Protein AF-A0A350KPU2-F1 (afdb_monomer)

Mean predicted aligned error: 4.21 Å

Sequ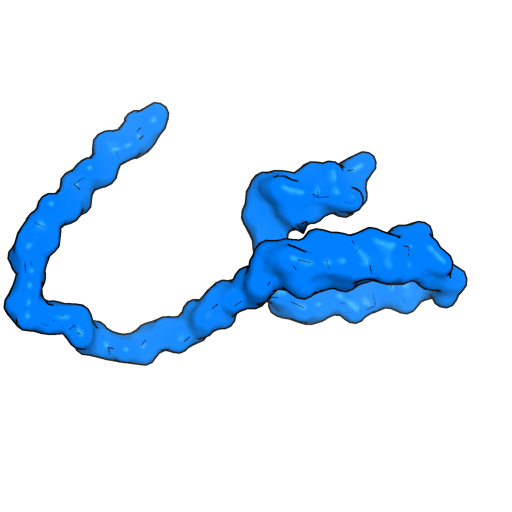ence (55 aa):
MSETVSEKVDSLRGDFMVAADKSVSHRALMLGAVADGATEIRNLLESEDVLNTAN

Radius of gyration: 16.76 Å; Cα contacts (8 Å, |Δi|>4): 23; chains: 1; bounding box: 32×26×46 Å

Structure (mmCIF, N/CA/C/O backbone):
data_AF-A0A350KPU2-F1
#
_entry.id   AF-A0A350KPU2-F1
#
loop_
_atom_site.group_PDB
_atom_site.id
_atom_site.type_symbol
_atom_site.label_atom_id
_atom_site.label_alt_id
_atom_site.label_comp_id
_atom_site.label_asym_id
_atom_site.label_entity_id
_atom_site.label_seq_id
_atom_site.pdbx_PDB_ins_code
_atom_site.Cartn_x
_atom_site.Cartn_y
_atom_site.Cartn_z
_atom_site.occupancy
_atom_site.B_iso_or_equiv
_atom_site.auth_seq_id
_atom_site.auth_comp_id
_atom_site.auth_asym_id
_atom_site.auth_atom_id
_atom_site.pdbx_PDB_model_num
ATOM 1 N N . MET A 1 1 ? -1.040 22.308 11.624 1.00 66.44 1 MET A N 1
ATOM 2 C CA . MET A 1 1 ? -1.389 21.036 12.288 1.00 66.44 1 MET A CA 1
ATOM 3 C C . MET A 1 1 ? -2.807 21.165 12.805 1.00 66.44 1 MET A C 1
ATOM 5 O O . MET A 1 1 ? -3.083 22.160 13.460 1.00 66.44 1 MET A O 1
ATOM 9 N N . SER A 1 2 ? -3.697 20.236 12.450 1.00 82.06 2 SER A N 1
ATOM 10 C CA . SER A 1 2 ? -5.020 20.166 13.081 1.00 82.06 2 SER A CA 1
ATOM 11 C C . SER A 1 2 ? -4.842 19.656 14.503 1.00 82.06 2 SER A C 1
ATOM 13 O O . SER A 1 2 ? -4.123 18.678 14.713 1.00 82.06 2 SER A O 1
ATOM 15 N N . GLU A 1 3 ? -5.493 20.293 15.467 1.00 89.12 3 GLU A N 1
ATOM 16 C CA . GLU A 1 3 ? -5.617 19.722 16.802 1.00 89.12 3 GLU A CA 1
ATOM 17 C C . GLU A 1 3 ? -6.494 18.465 16.700 1.00 89.12 3 GLU A C 1
ATOM 19 O O . GLU A 1 3 ? -7.523 18.472 16.021 1.00 89.12 3 GLU A O 1
ATOM 24 N N . THR A 1 4 ? -6.035 17.355 17.278 1.00 92.31 4 THR A N 1
ATOM 25 C CA . THR A 1 4 ? -6.777 16.087 17.297 1.00 92.31 4 THR A CA 1
ATOM 26 C C . THR A 1 4 ? -7.240 15.844 18.722 1.00 92.31 4 THR A C 1
ATOM 28 O O . THR A 1 4 ? -6.413 15.688 19.618 1.00 92.31 4 THR A O 1
ATOM 31 N N . VAL A 1 5 ? -8.555 15.812 18.929 1.00 92.25 5 VAL A N 1
ATOM 32 C CA . VAL A 1 5 ? -9.170 15.498 20.222 1.00 92.25 5 VAL A CA 1
ATOM 33 C C . VAL A 1 5 ? -9.724 14.077 20.158 1.00 92.25 5 VAL A C 1
ATOM 35 O O . VAL A 1 5 ? -10.388 13.712 19.191 1.00 92.25 5 VAL A O 1
ATOM 38 N N . SER A 1 6 ? -9.436 13.270 21.179 1.00 94.62 6 SER A N 1
ATOM 39 C CA . SER A 1 6 ? -9.923 11.895 21.311 1.00 94.62 6 SER A CA 1
ATOM 40 C C . SER A 1 6 ? -10.553 11.720 22.685 1.00 94.62 6 SER A C 1
ATOM 42 O O . SER A 1 6 ? -9.882 11.899 23.699 1.00 94.62 6 SER A O 1
ATOM 44 N N . GLU A 1 7 ? -11.820 11.319 22.722 1.00 94.62 7 GLU A N 1
ATOM 45 C CA . GLU A 1 7 ? -12.558 11.046 23.957 1.00 94.62 7 GLU A CA 1
ATOM 46 C C . GLU A 1 7 ? -12.892 9.557 24.081 1.00 94.62 7 GLU A C 1
ATOM 48 O O . GLU A 1 7 ? -12.926 8.813 23.099 1.00 94.62 7 GLU A O 1
ATOM 53 N N . LYS A 1 8 ? -13.115 9.099 25.315 1.00 96.19 8 LYS A N 1
ATOM 54 C CA . LYS A 1 8 ? -13.465 7.704 25.590 1.00 96.19 8 LYS A CA 1
ATOM 55 C C . LYS A 1 8 ? -14.877 7.402 25.079 1.00 96.19 8 LYS A C 1
ATOM 57 O O . LYS A 1 8 ? -15.811 8.142 25.364 1.00 96.19 8 LYS A O 1
ATOM 62 N N . VAL A 1 9 ? -15.036 6.249 24.432 1.00 96.12 9 VAL A N 1
ATOM 63 C CA . VAL A 1 9 ? -16.334 5.680 24.038 1.00 96.12 9 VAL A CA 1
ATOM 64 C C . VAL A 1 9 ? -16.527 4.298 24.662 1.00 96.12 9 VAL A C 1
ATOM 66 O O . VAL A 1 9 ? -15.552 3.630 25.007 1.00 96.12 9 VAL A O 1
ATOM 69 N N . ASP A 1 10 ? -17.778 3.855 24.794 1.00 97.12 10 ASP A N 1
ATOM 70 C CA . ASP A 1 10 ? -18.095 2.546 25.383 1.00 97.12 10 ASP A CA 1
ATOM 71 C C . ASP A 1 10 ? -17.779 1.373 24.440 1.00 97.12 10 ASP A C 1
ATOM 73 O O . ASP A 1 10 ? -17.344 0.314 24.888 1.00 97.12 10 ASP A O 1
ATOM 77 N N . SER A 1 11 ? -17.985 1.538 23.126 1.00 97.00 11 SER A N 1
ATOM 78 C CA . SER A 1 11 ? -17.591 0.545 22.115 1.00 97.00 11 SER A CA 1
ATOM 79 C C . SER A 1 11 ? -17.495 1.155 20.713 1.00 97.00 11 SER A C 1
ATOM 81 O O . SER A 1 11 ? -18.222 2.097 20.402 1.00 97.00 11 SER A O 1
ATOM 83 N N . LEU A 1 12 ? -16.636 0.586 19.858 1.00 95.75 12 LEU A N 1
ATOM 84 C CA . LEU A 1 12 ? -16.601 0.863 18.418 1.00 95.75 12 LEU A CA 1
ATOM 85 C C . LEU A 1 12 ? -17.434 -0.197 17.681 1.00 95.75 12 LEU A C 1
ATOM 87 O O . LEU A 1 12 ? -17.276 -1.390 17.945 1.00 95.75 12 LEU A O 1
ATOM 91 N N . ARG A 1 13 ? -18.315 0.215 16.764 1.00 96.38 13 ARG A N 1
ATOM 92 C CA . ARG A 1 13 ? -19.127 -0.697 15.940 1.00 96.38 13 ARG A CA 1
ATOM 93 C C . ARG A 1 13 ? -19.233 -0.173 14.515 1.00 96.38 13 ARG A C 1
ATOM 95 O O . ARG A 1 13 ? -19.476 1.014 14.322 1.00 96.38 13 ARG A O 1
ATOM 102 N N . GLY A 1 14 ? -19.101 -1.070 13.547 1.00 95.31 14 GLY A N 1
ATOM 103 C CA . GLY A 1 14 ? -19.215 -0.772 12.125 1.00 95.31 14 GLY A CA 1
ATOM 104 C C . GLY A 1 14 ? -18.311 -1.674 11.299 1.00 95.31 14 GLY A C 1
ATOM 105 O O . GLY A 1 14 ? -17.511 -2.433 11.847 1.00 95.31 14 GLY A O 1
ATOM 106 N N . ASP A 1 15 ? -18.436 -1.545 9.987 1.00 97.31 15 ASP A N 1
ATOM 107 C CA . ASP A 1 15 ? -17.570 -2.197 9.017 1.00 97.31 15 ASP A CA 1
ATOM 108 C C . ASP A 1 15 ? -16.617 -1.163 8.425 1.00 97.31 15 ASP A C 1
ATOM 110 O O . ASP A 1 15 ? -16.977 0.000 8.225 1.00 97.31 15 ASP A O 1
ATOM 114 N N . PHE A 1 16 ? -15.396 -1.583 8.122 1.00 95.06 16 PHE A N 1
ATOM 115 C CA . PHE A 1 16 ? -14.442 -0.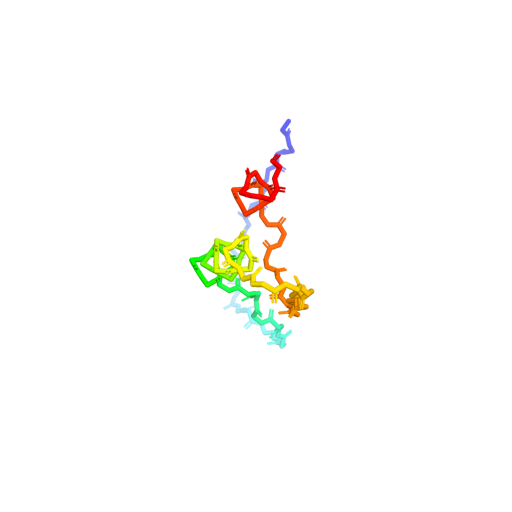745 7.413 1.00 95.06 16 PHE A CA 1
ATOM 116 C C . PHE A 1 16 ? -13.633 -1.589 6.437 1.00 95.06 16 PHE A C 1
ATOM 118 O O . PHE A 1 16 ? -13.446 -2.792 6.626 1.00 95.06 16 PHE A O 1
ATOM 125 N N . MET A 1 17 ? -13.141 -0.943 5.386 1.00 94.56 17 MET A N 1
ATOM 126 C CA . MET A 1 17 ? -12.185 -1.563 4.481 1.00 94.56 17 MET A CA 1
ATOM 127 C C . MET A 1 17 ? -10.775 -1.323 5.000 1.00 94.56 17 MET A C 1
ATOM 129 O O . MET A 1 17 ? -10.396 -0.193 5.305 1.00 94.56 17 MET A O 1
ATOM 133 N N . VAL A 1 18 ? -9.998 -2.397 5.096 1.00 93.50 18 VAL A N 1
ATOM 134 C CA . VAL A 1 18 ? -8.591 -2.311 5.481 1.00 93.50 18 VAL A CA 1
ATOM 135 C C . VAL A 1 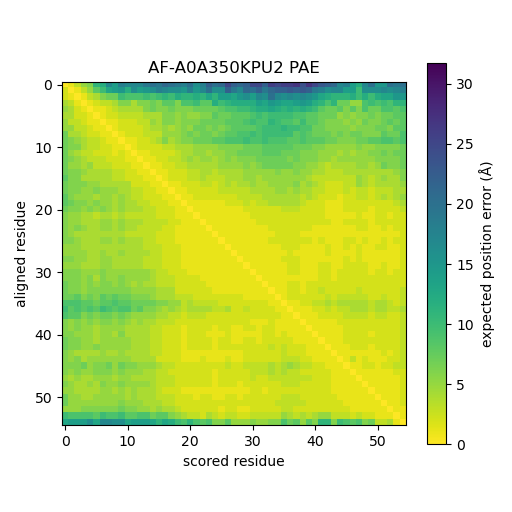18 ? -7.814 -1.678 4.328 1.00 93.50 18 VAL A C 1
ATOM 137 O O . VAL A 1 18 ? -7.937 -2.108 3.180 1.00 93.50 18 VAL A O 1
ATOM 140 N N . ALA A 1 19 ? -7.028 -0.649 4.637 1.00 94.44 19 ALA A N 1
ATOM 141 C CA . ALA A 1 19 ? -6.140 -0.024 3.666 1.00 94.44 19 ALA A CA 1
ATOM 142 C C . ALA A 1 19 ? -5.083 -1.021 3.161 1.00 94.44 19 ALA A C 1
ATOM 144 O O . ALA A 1 19 ? -4.760 -2.007 3.826 1.00 94.44 19 ALA A O 1
ATOM 145 N N . ALA A 1 20 ? -4.518 -0.755 1.986 1.00 96.94 20 ALA A N 1
ATOM 146 C CA . ALA A 1 20 ? -3.409 -1.546 1.473 1.00 96.94 20 ALA A CA 1
ATOM 147 C C . ALA A 1 20 ? -2.165 -1.455 2.371 1.00 96.94 20 ALA A C 1
ATOM 149 O O . ALA A 1 20 ? -1.947 -0.474 3.080 1.00 96.94 20 ALA A O 1
ATOM 150 N N . ASP A 1 21 ? -1.322 -2.484 2.324 1.00 97.38 21 ASP A N 1
ATOM 151 C CA . ASP A 1 21 ? -0.102 -2.524 3.122 1.00 97.38 21 ASP A CA 1
ATOM 152 C C . ASP A 1 21 ? 0.986 -1.619 2.526 1.00 97.38 21 ASP A C 1
ATOM 154 O O . ASP A 1 21 ? 1.253 -1.639 1.317 1.00 97.38 21 ASP A O 1
ATOM 158 N N . LYS A 1 22 ? 1.657 -0.849 3.388 1.00 96.75 22 LYS A N 1
ATOM 159 C CA . LYS A 1 22 ? 2.729 0.068 2.982 1.00 96.75 22 LYS A CA 1
ATOM 160 C C . LYS A 1 22 ? 3.911 -0.675 2.359 1.00 96.75 22 LYS A C 1
ATOM 162 O O . LYS A 1 22 ? 4.398 -0.272 1.305 1.00 96.75 22 LYS A O 1
ATOM 167 N N . SER A 1 23 ? 4.371 -1.766 2.973 1.00 98.12 23 SER A N 1
ATOM 168 C CA . SER A 1 23 ? 5.527 -2.528 2.477 1.00 98.12 23 SER A CA 1
ATOM 169 C C . SER A 1 23 ? 5.229 -3.243 1.156 1.00 98.12 23 SER A C 1
ATOM 171 O O . SER A 1 23 ? 6.121 -3.389 0.319 1.00 98.12 23 SER A O 1
ATOM 173 N N . VAL A 1 24 ? 3.990 -3.702 0.958 1.00 98.00 24 VAL A N 1
ATOM 174 C CA . VAL A 1 24 ? 3.536 -4.291 -0.309 1.00 98.00 24 VAL A CA 1
ATOM 175 C C . VAL A 1 24 ? 3.451 -3.213 -1.382 1.00 98.00 24 VAL A C 1
ATOM 177 O O . VAL A 1 24 ? 3.949 -3.431 -2.480 1.00 98.00 24 VAL A O 1
ATOM 180 N N . SER A 1 25 ? 2.911 -2.039 -1.052 1.00 98.38 25 SER A N 1
ATOM 181 C CA . SER A 1 25 ? 2.806 -0.910 -1.983 1.00 98.38 25 SER A CA 1
ATOM 182 C C . SER A 1 25 ? 4.181 -0.405 -2.441 1.00 98.38 25 SER A C 1
ATOM 184 O O . SER A 1 25 ? 4.408 -0.272 -3.641 1.00 98.38 25 SER A O 1
ATOM 186 N N . HIS A 1 26 ? 5.140 -0.238 -1.519 1.00 98.12 26 HIS A N 1
ATOM 187 C CA . HIS A 1 26 ? 6.539 0.064 -1.866 1.00 98.12 26 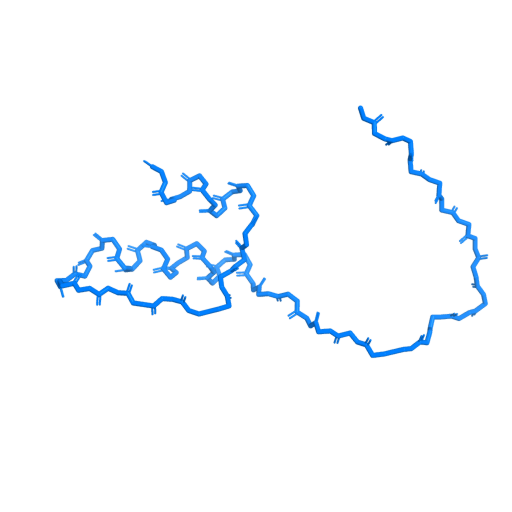HIS A CA 1
ATOM 188 C C . HIS A 1 26 ? 7.131 -0.985 -2.80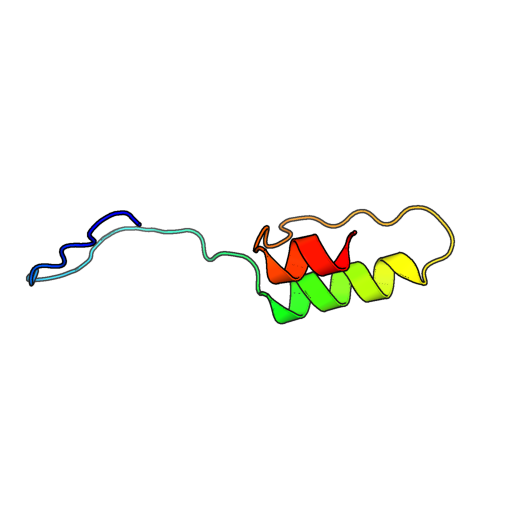8 1.00 98.12 26 HIS A C 1
ATOM 190 O O . HIS A 1 26 ? 7.704 -0.650 -3.843 1.00 98.12 26 HIS A O 1
ATOM 196 N N . ARG A 1 27 ? 7.002 -2.269 -2.451 1.00 98.12 27 ARG A N 1
ATOM 197 C CA . ARG A 1 27 ? 7.581 -3.357 -3.246 1.00 98.12 27 ARG A CA 1
ATOM 198 C C . ARG A 1 27 ? 6.926 -3.480 -4.616 1.00 98.12 27 ARG A C 1
ATOM 200 O O . ARG A 1 27 ? 7.632 -3.766 -5.574 1.00 98.12 27 ARG A O 1
ATOM 207 N N . ALA A 1 28 ? 5.623 -3.239 -4.729 1.00 98.31 28 ALA A N 1
ATOM 208 C CA . ALA A 1 28 ? 4.925 -3.242 -6.008 1.00 98.31 28 ALA A CA 1
ATOM 209 C C . ALA A 1 28 ? 5.485 -2.164 -6.951 1.00 98.31 28 ALA A C 1
ATOM 211 O O . ALA A 1 28 ? 5.763 -2.470 -8.108 1.00 98.31 28 ALA A O 1
ATOM 212 N N . LEU A 1 29 ? 5.735 -0.948 -6.447 1.00 97.94 29 LEU A N 1
ATOM 213 C CA . LEU A 1 29 ? 6.377 0.120 -7.224 1.00 97.94 29 LEU A CA 1
ATOM 214 C C . LEU A 1 29 ? 7.807 -0.247 -7.638 1.00 97.94 29 LEU A C 1
ATOM 216 O O . LEU A 1 29 ? 8.148 -0.138 -8.811 1.00 97.94 29 LEU A O 1
ATOM 220 N N . MET A 1 30 ? 8.626 -0.739 -6.703 1.00 97.38 30 MET A N 1
ATOM 221 C CA . MET A 1 30 ? 10.011 -1.139 -6.993 1.00 97.38 30 MET A CA 1
ATOM 222 C C . MET A 1 30 ? 10.090 -2.254 -8.043 1.00 97.38 30 MET A C 1
ATOM 224 O O . MET A 1 30 ? 10.934 -2.201 -8.932 1.00 97.38 30 MET A O 1
ATOM 228 N N . LEU A 1 31 ? 9.212 -3.258 -7.950 1.00 98.00 31 LEU A N 1
ATOM 229 C CA . LEU A 1 31 ? 9.137 -4.342 -8.931 1.00 98.00 31 LEU A CA 1
ATOM 230 C C . LEU A 1 31 ? 8.647 -3.837 -10.293 1.00 98.00 31 LEU A C 1
ATOM 232 O O . LEU A 1 31 ? 9.199 -4.233 -11.314 1.00 98.00 31 LEU A O 1
ATOM 236 N N . GLY A 1 32 ? 7.654 -2.943 -10.314 1.00 97.44 32 GLY A N 1
ATOM 237 C CA . GLY A 1 32 ? 7.172 -2.321 -11.548 1.00 97.44 32 GLY A CA 1
ATOM 238 C C . GLY A 1 32 ? 8.231 -1.462 -12.243 1.00 97.44 32 GLY A C 1
ATOM 239 O O . GLY A 1 32 ? 8.294 -1.455 -13.467 1.00 97.44 32 GLY A O 1
ATOM 240 N N . ALA A 1 33 ? 9.104 -0.800 -11.480 1.00 96.75 33 ALA A N 1
ATOM 241 C CA . ALA A 1 33 ? 10.175 0.046 -12.010 1.00 96.75 33 ALA A CA 1
ATOM 242 C C . ALA A 1 33 ? 11.284 -0.732 -12.742 1.00 96.75 33 ALA A C 1
ATOM 244 O O . ALA A 1 33 ? 12.012 -0.150 -13.542 1.00 96.75 33 ALA A O 1
ATOM 245 N N . VAL A 1 34 ? 11.423 -2.034 -12.471 1.00 97.44 34 VAL A N 1
ATOM 246 C CA . VAL A 1 34 ? 12.411 -2.911 -13.128 1.00 97.44 34 VAL A CA 1
ATO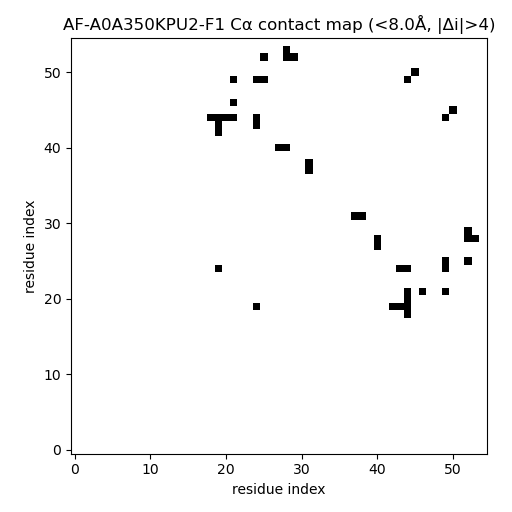M 247 C C . VAL A 1 34 ? 11.786 -3.853 -14.159 1.00 97.44 34 VAL A C 1
ATOM 249 O O . VAL A 1 34 ? 12.491 -4.682 -14.730 1.00 97.44 34 VAL A O 1
ATOM 252 N N . ALA A 1 35 ? 10.473 -3.772 -14.373 1.00 97.81 35 ALA A N 1
ATOM 253 C CA . ALA A 1 35 ? 9.768 -4.620 -15.321 1.00 97.81 35 ALA A CA 1
ATOM 254 C C . ALA A 1 35 ? 9.881 -4.074 -16.753 1.00 97.81 35 ALA A C 1
ATOM 256 O O . ALA A 1 35 ? 9.783 -2.869 -16.983 1.00 97.81 35 ALA A O 1
ATOM 257 N N . ASP A 1 36 ? 10.009 -4.972 -17.730 1.00 98.06 36 ASP A N 1
ATOM 258 C CA . ASP A 1 36 ? 9.862 -4.616 -19.139 1.00 98.06 36 ASP A CA 1
ATOM 259 C C . ASP A 1 36 ? 8.374 -4.441 -19.484 1.00 98.06 36 ASP A C 1
ATOM 261 O O . ASP A 1 36 ? 7.576 -5.375 -19.372 1.00 98.06 36 ASP A O 1
ATOM 265 N N . GLY A 1 37 ? 7.996 -3.249 -19.950 1.00 96.19 37 GLY A N 1
ATOM 266 C CA . GLY A 1 37 ? 6.630 -2.932 -20.373 1.00 96.19 37 GLY A CA 1
ATOM 267 C C . GLY A 1 37 ? 5.807 -2.183 -19.322 1.00 96.19 37 GLY A C 1
ATOM 268 O O . GLY A 1 37 ? 6.342 -1.483 -18.468 1.00 96.19 37 GLY A O 1
ATOM 269 N N . ALA A 1 38 ? 4.479 -2.265 -19.432 1.00 96.69 38 ALA A N 1
ATOM 270 C CA . ALA A 1 38 ? 3.560 -1.536 -18.559 1.00 96.69 38 ALA A CA 1
ATOM 271 C C . ALA A 1 38 ? 3.162 -2.377 -17.336 1.00 96.69 38 ALA A C 1
ATOM 273 O O . ALA A 1 38 ? 2.679 -3.500 -17.485 1.00 96.69 38 ALA A O 1
ATOM 274 N N . THR A 1 39 ? 3.304 -1.803 -16.139 1.00 96.94 39 THR A N 1
ATOM 275 C CA . THR A 1 39 ? 2.830 -2.398 -14.880 1.00 96.94 39 THR A CA 1
ATOM 276 C C . THR A 1 39 ? 1.572 -1.675 -14.401 1.00 96.94 39 THR A C 1
ATOM 278 O O . THR A 1 39 ? 1.574 -0.455 -14.260 1.00 96.94 39 THR A O 1
ATOM 281 N N . GLU A 1 40 ? 0.505 -2.423 -14.111 1.00 97.75 40 GLU A N 1
ATOM 282 C CA . GLU A 1 40 ? -0.720 -1.908 -13.487 1.00 97.75 40 GLU A CA 1
ATOM 283 C C . GLU A 1 40 ? -0.789 -2.381 -12.027 1.00 97.75 40 GLU A C 1
ATOM 285 O O . GLU A 1 40 ? -0.807 -3.583 -11.758 1.00 97.75 40 GLU A O 1
ATOM 290 N N . ILE A 1 41 ? -0.844 -1.442 -11.077 1.00 96.69 41 ILE A N 1
ATOM 291 C CA . ILE A 1 41 ? -0.977 -1.735 -9.643 1.00 96.69 41 ILE A CA 1
ATOM 292 C C . ILE A 1 41 ? -2.351 -1.257 -9.178 1.00 96.69 41 ILE A C 1
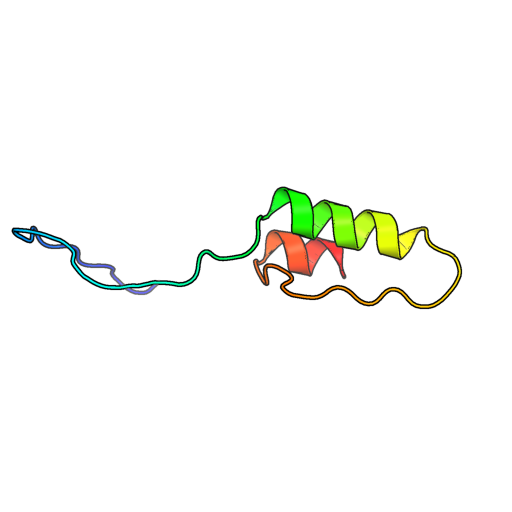ATOM 294 O O . ILE A 1 41 ? -2.729 -0.109 -9.400 1.00 96.69 41 ILE A O 1
ATOM 298 N N . ARG A 1 42 ? -3.102 -2.136 -8.508 1.00 96.44 42 ARG A N 1
ATOM 299 C CA . ARG A 1 42 ? -4.423 -1.828 -7.938 1.00 96.44 42 ARG A CA 1
ATOM 300 C C . ARG A 1 42 ? -4.351 -1.816 -6.421 1.00 96.44 42 ARG A C 1
ATOM 302 O O . ARG A 1 42 ? -3.585 -2.583 -5.846 1.00 96.44 42 ARG A O 1
ATOM 309 N N . ASN A 1 43 ? -5.195 -0.994 -5.793 1.00 95.94 43 ASN A N 1
ATOM 310 C CA . ASN A 1 43 ? -5.216 -0.815 -4.339 1.00 95.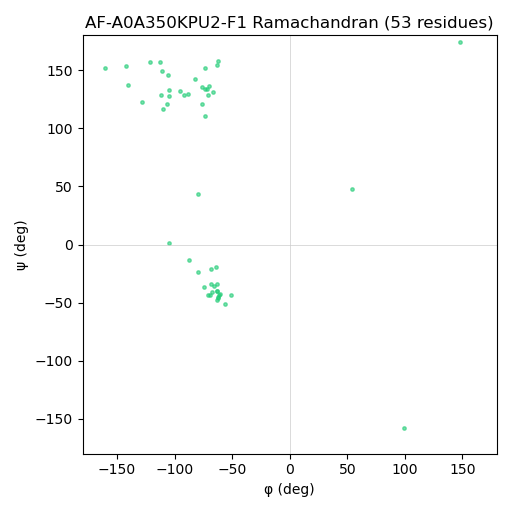94 43 ASN A CA 1
ATOM 311 C C . ASN A 1 43 ? -3.824 -0.426 -3.798 1.00 95.94 43 ASN A C 1
ATOM 313 O O . ASN A 1 43 ? -3.311 -1.052 -2.878 1.00 95.94 43 ASN A O 1
ATOM 317 N N . LEU A 1 44 ? -3.173 0.557 -4.429 1.00 96.94 44 LEU A N 1
ATOM 318 C CA . LEU A 1 44 ? -1.903 1.102 -3.952 1.00 96.94 44 LEU A CA 1
ATOM 319 C C . LEU A 1 44 ? -2.165 1.976 -2.718 1.00 96.94 44 LEU A C 1
ATOM 321 O O . LEU A 1 44 ? -3.073 2.805 -2.737 1.00 96.94 44 LEU A O 1
ATOM 325 N N . LEU A 1 45 ? -1.377 1.819 -1.652 1.00 97.56 45 LEU A N 1
ATOM 326 C CA . LEU A 1 45 ? -1.464 2.722 -0.506 1.00 97.56 45 LEU A CA 1
ATOM 327 C C . LEU A 1 45 ? -0.841 4.080 -0.855 1.00 97.56 45 LEU A C 1
ATOM 329 O O . LEU A 1 45 ? 0.379 4.192 -0.924 1.00 97.56 45 LEU A O 1
ATOM 333 N N . GLU A 1 46 ? -1.649 5.131 -0.966 1.00 95.06 46 GLU A N 1
ATOM 334 C CA . GLU A 1 46 ? -1.207 6.505 -1.274 1.00 95.06 46 GLU A CA 1
ATOM 335 C C . GLU A 1 46 ? -0.628 7.250 -0.054 1.00 95.06 46 GLU A C 1
ATOM 337 O O . GLU A 1 46 ? -0.928 8.411 0.212 1.00 95.06 46 GLU A O 1
ATOM 342 N N . SER A 1 47 ? 0.205 6.567 0.731 1.00 95.94 47 SER A N 1
ATOM 343 C CA . SER A 1 47 ? 0.997 7.213 1.783 1.00 95.94 47 SER A CA 1
ATOM 344 C C . SER A 1 47 ? 2.145 8.025 1.184 1.00 95.94 47 SER A C 1
ATOM 346 O O . SER A 1 47 ? 2.690 7.637 0.152 1.00 95.94 47 SER A O 1
ATOM 348 N N . GLU A 1 48 ? 2.575 9.085 1.871 1.00 96.88 48 GLU A N 1
ATOM 349 C CA . GLU A 1 48 ? 3.696 9.938 1.447 1.00 96.88 48 GLU A CA 1
ATOM 350 C C . GLU A 1 48 ? 4.955 9.127 1.097 1.00 96.88 48 GLU A C 1
ATOM 352 O O . GLU A 1 48 ? 5.557 9.338 0.051 1.00 96.88 48 GLU A O 1
ATOM 357 N N . ASP A 1 49 ? 5.304 8.127 1.911 1.00 96.25 49 ASP A N 1
ATOM 358 C CA . ASP A 1 49 ? 6.473 7.272 1.670 1.00 96.25 49 ASP A CA 1
ATOM 359 C C . ASP A 1 49 ? 6.370 6.446 0.374 1.00 96.25 49 ASP A C 1
ATOM 361 O O . ASP A 1 49 ? 7.350 6.293 -0.362 1.00 96.25 49 ASP A O 1
ATOM 365 N N . VAL A 1 50 ? 5.176 5.922 0.078 1.00 97.44 50 VAL A N 1
ATOM 366 C CA . VAL A 1 50 ? 4.915 5.155 -1.149 1.00 97.44 50 VAL A CA 1
ATOM 367 C C . VAL A 1 50 ? 4.933 6.085 -2.359 1.00 97.44 50 VAL A C 1
ATOM 369 O O . VAL A 1 50 ? 5.563 5.756 -3.359 1.00 97.44 50 VAL A O 1
ATOM 372 N N . LEU A 1 51 ? 4.315 7.265 -2.263 1.00 96.19 51 LEU A N 1
ATOM 373 C CA . LEU A 1 51 ? 4.328 8.256 -3.343 1.00 96.19 51 LEU A CA 1
ATOM 374 C C . LEU A 1 51 ? 5.751 8.749 -3.635 1.00 96.19 51 LEU A C 1
ATOM 376 O O . LEU A 1 51 ? 6.140 8.832 -4.795 1.00 96.19 51 LEU A O 1
ATOM 380 N N . ASN A 1 52 ? 6.568 8.959 -2.602 1.00 96.69 52 ASN A N 1
ATOM 381 C CA . ASN A 1 52 ? 7.985 9.299 -2.749 1.00 96.69 52 ASN A CA 1
ATOM 382 C C . ASN A 1 52 ? 8.818 8.192 -3.411 1.00 96.69 52 ASN A C 1
ATOM 384 O O . ASN A 1 52 ? 9.897 8.477 -3.912 1.00 96.69 52 ASN A O 1
ATOM 388 N N . THR A 1 53 ? 8.342 6.944 -3.430 1.00 96.31 53 THR A N 1
ATOM 389 C CA . THR A 1 53 ? 8.999 5.849 -4.170 1.00 96.31 53 THR A CA 1
ATOM 390 C C . THR A 1 53 ? 8.679 5.883 -5.664 1.00 96.31 53 THR A C 1
ATOM 392 O O . THR A 1 53 ? 9.431 5.322 -6.454 1.00 96.31 53 THR A O 1
ATOM 395 N N . ALA A 1 54 ? 7.560 6.499 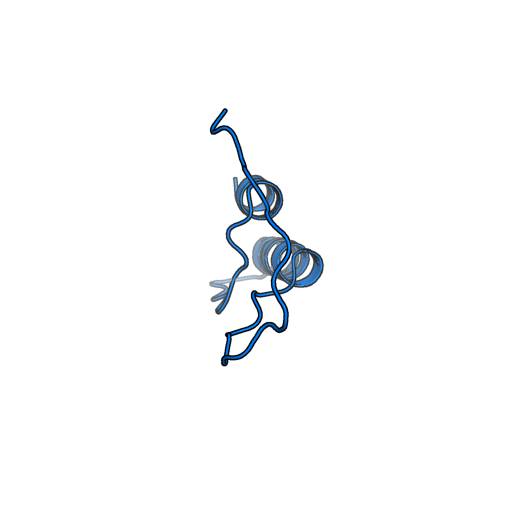-6.056 1.00 90.69 54 ALA A N 1
ATOM 396 C CA . ALA A 1 54 ? 7.143 6.617 -7.453 1.00 90.69 54 ALA A CA 1
ATOM 397 C C . ALA A 1 54 ? 7.716 7.858 -8.168 1.00 90.69 54 ALA A C 1
ATOM 399 O O . ALA A 1 54 ? 7.601 7.941 -9.390 1.00 90.69 54 ALA A O 1
ATOM 400 N N . ASN A 1 55 ? 8.283 8.811 -7.418 1.00 82.56 55 ASN A N 1
ATOM 401 C CA . ASN A 1 55 ? 8.859 10.067 -7.915 1.00 82.56 55 ASN A CA 1
ATOM 402 C C . ASN A 1 55 ? 10.338 9.914 -8.287 1.00 82.56 55 ASN A C 1
ATOM 404 O O . ASN A 1 55 ? 10.751 10.563 -9.274 1.00 82.56 55 ASN A O 1
#

Secondary structure (DSSP, 8-state):
---------S------PPPPPHHHHHHHHHHHHTSSS-----S----HHHHHHH-

pLDDT: mean 95.2, std 5.05, range [66.44, 98.38]

Foldseek 3Di:
DDDDDDDDDPDDDDDDDDQDDPVVLLVLLVVQVPDDDHDDDPRRRPDPVSVVSND

Solvent-accessible surface area (backbone atoms only — not comparable to full-atom values): 3946 Å² total; per-residue (Å²): 132,82,88,84,88,85,81,92,74,95,74,91,86,84,88,81,84,81,76,52,52,62,71,57,32,42,48,51,51,59,53,44,72,74,47,92,74,90,71,89,82,75,78,65,35,86,44,70,74,38,52,64,71,76,109